Protein AF-A0A964UHE7-F1 (afdb_monomer)

Structure (mmCIF, N/CA/C/O backbone):
data_AF-A0A964UHE7-F1
#
_entry.id   AF-A0A964UHE7-F1
#
loop_
_atom_site.group_PDB
_atom_site.id
_atom_site.type_symbol
_atom_site.label_atom_id
_atom_site.label_alt_id
_atom_site.label_comp_id
_atom_site.label_asym_id
_atom_site.label_entity_id
_atom_site.label_seq_id
_atom_site.pdbx_PDB_ins_code
_atom_site.Cartn_x
_atom_site.Cartn_y
_atom_site.Cartn_z
_atom_site.occupancy
_atom_site.B_iso_or_equiv
_atom_site.auth_seq_id
_atom_site.auth_comp_id
_atom_site.auth_asym_id
_atom_site.auth_atom_id
_atom_site.pdbx_PDB_model_num
ATOM 1 N N . MET A 1 1 ? 78.320 66.418 -47.849 1.00 32.28 1 MET A N 1
ATOM 2 C CA . MET A 1 1 ? 79.769 66.212 -48.012 1.00 32.28 1 MET A CA 1
ATOM 3 C C . MET A 1 1 ? 80.031 64.722 -47.889 1.00 32.28 1 MET A C 1
ATOM 5 O O . MET A 1 1 ? 79.577 64.129 -46.923 1.00 32.28 1 MET A O 1
ATOM 9 N N . GLU A 1 2 ? 80.637 64.181 -48.944 1.00 42.84 2 GLU A N 1
ATOM 10 C CA . GLU A 1 2 ? 81.284 62.868 -49.161 1.00 42.84 2 GLU A CA 1
ATOM 11 C C . GLU A 1 2 ? 82.123 62.309 -47.981 1.00 42.84 2 GLU A C 1
ATOM 13 O O . GLU A 1 2 ? 82.286 63.045 -47.006 1.00 42.84 2 GLU A O 1
ATOM 18 N N . PRO A 1 3 ? 82.776 61.113 -48.053 1.00 48.72 3 PRO A N 1
ATOM 19 C CA . PRO A 1 3 ? 82.849 60.071 -49.116 1.00 48.72 3 PRO A CA 1
ATOM 20 C C . PRO A 1 3 ? 82.681 58.617 -48.558 1.00 48.72 3 PRO A C 1
ATOM 22 O O . PRO A 1 3 ? 82.644 58.404 -47.352 1.00 48.72 3 PRO A O 1
ATOM 25 N N . TYR A 1 4 ? 82.360 57.571 -49.335 1.00 43.78 4 TYR A N 1
ATOM 26 C CA . TYR A 1 4 ? 83.213 56.664 -50.147 1.00 43.78 4 TYR A CA 1
ATOM 27 C C . TYR A 1 4 ? 84.606 56.308 -49.591 1.00 43.78 4 TYR A C 1
ATOM 29 O O . TYR A 1 4 ? 85.446 57.186 -49.478 1.00 43.78 4 TYR A O 1
ATOM 37 N N . GLN A 1 5 ? 84.869 55.018 -49.345 1.00 50.38 5 GLN A N 1
ATOM 38 C CA . GLN A 1 5 ? 86.170 54.303 -49.341 1.00 50.38 5 GLN A CA 1
ATOM 39 C C . GLN A 1 5 ? 85.919 52.967 -48.593 1.00 50.38 5 GLN A C 1
ATOM 41 O O . GLN A 1 5 ? 85.220 52.961 -47.592 1.00 50.38 5 GLN A O 1
ATOM 46 N N . ASN A 1 6 ? 86.409 51.783 -48.950 1.00 46.81 6 ASN A N 1
ATOM 47 C CA . ASN A 1 6 ? 87.539 51.406 -49.778 1.00 46.81 6 ASN A CA 1
ATOM 48 C C . ASN A 1 6 ? 87.402 49.904 -50.088 1.00 46.81 6 ASN A C 1
ATOM 50 O O . ASN A 1 6 ? 87.189 49.102 -49.178 1.00 46.81 6 ASN A O 1
ATOM 54 N N . ASN A 1 7 ? 87.568 49.525 -51.351 1.00 54.16 7 ASN A N 1
ATOM 55 C CA . ASN A 1 7 ? 87.840 48.145 -51.728 1.00 54.16 7 ASN A CA 1
ATOM 56 C C . ASN A 1 7 ? 89.343 47.898 -51.587 1.00 54.16 7 ASN A C 1
ATOM 58 O O . ASN A 1 7 ? 90.116 48.384 -52.410 1.00 54.16 7 ASN A O 1
ATOM 62 N N . THR A 1 8 ? 89.763 47.067 -50.634 1.00 49.84 8 THR A N 1
ATOM 63 C CA . THR A 1 8 ? 91.134 46.538 -50.623 1.00 49.84 8 THR A CA 1
ATOM 64 C C . THR A 1 8 ? 91.168 45.029 -50.411 1.00 49.84 8 THR A C 1
ATOM 66 O O . THR A 1 8 ? 91.105 44.539 -49.294 1.00 49.84 8 THR A O 1
ATOM 69 N N . LYS A 1 9 ? 91.378 44.350 -51.547 1.00 41.31 9 LYS A N 1
ATOM 70 C CA . LYS A 1 9 ? 92.386 43.300 -51.772 1.00 41.31 9 LYS A CA 1
ATOM 71 C C . LYS A 1 9 ? 92.182 41.933 -51.090 1.00 41.31 9 LYS A C 1
ATOM 73 O O . LYS A 1 9 ? 92.411 41.759 -49.901 1.00 41.31 9 LYS A O 1
ATOM 78 N N . ALA A 1 10 ? 91.875 40.942 -51.931 1.00 51.72 10 ALA A N 1
ATOM 79 C CA . ALA A 1 10 ? 91.981 39.509 -51.650 1.00 51.72 10 ALA A CA 1
ATOM 80 C C . ALA A 1 10 ? 93.433 39.080 -51.351 1.00 51.72 10 ALA A C 1
ATOM 82 O O . ALA A 1 10 ? 94.370 39.608 -51.960 1.00 51.72 10 ALA A O 1
ATOM 83 N N . PRO A 1 11 ? 93.611 38.124 -50.428 1.00 49.44 11 PRO A N 1
ATOM 84 C CA . PRO A 1 11 ? 94.085 36.775 -50.784 1.00 49.44 11 PRO A CA 1
ATOM 85 C C . PRO A 1 11 ? 93.272 35.720 -49.988 1.00 49.44 11 PRO A C 1
ATOM 87 O O . PRO A 1 11 ? 92.594 36.061 -49.032 1.00 49.44 11 PRO A O 1
ATOM 90 N N . GLU A 1 12 ? 93.149 34.438 -50.300 1.00 44.84 12 GLU A N 1
ATOM 91 C CA . GLU A 1 12 ? 94.079 33.434 -50.797 1.00 44.84 12 GLU A CA 1
ATOM 92 C C . GLU A 1 12 ? 93.205 32.235 -51.223 1.00 44.84 12 GLU A C 1
ATOM 94 O O . GLU A 1 12 ? 92.203 31.930 -50.571 1.00 44.84 12 GLU A O 1
ATOM 99 N N . ARG A 1 13 ? 93.514 31.577 -52.347 1.00 50.81 13 ARG A N 1
ATOM 100 C CA . ARG A 1 13 ? 92.733 30.424 -52.826 1.00 50.81 13 ARG A CA 1
ATOM 101 C C . ARG A 1 13 ? 92.935 29.231 -51.891 1.00 50.81 13 ARG A C 1
ATOM 103 O O . ARG A 1 13 ? 93.980 28.591 -51.942 1.00 50.81 13 ARG A O 1
ATOM 110 N N . ALA A 1 14 ? 91.904 28.885 -51.124 1.00 53.34 14 ALA A N 1
ATOM 111 C CA . ALA A 1 14 ? 91.769 27.544 -50.568 1.00 53.34 14 ALA A CA 1
ATOM 112 C C . ALA A 1 14 ? 91.539 26.528 -51.714 1.00 53.34 14 ALA A C 1
ATOM 114 O O . ALA A 1 14 ? 90.877 26.864 -52.704 1.00 53.34 14 ALA A O 1
ATOM 115 N N . PRO A 1 15 ? 92.107 25.313 -51.627 1.00 53.03 15 PRO A N 1
ATOM 116 C CA . PRO A 1 15 ? 92.024 24.314 -52.685 1.00 53.03 15 PRO A CA 1
ATOM 117 C C . PRO A 1 15 ? 90.572 23.897 -52.949 1.00 53.03 15 PRO A C 1
ATOM 119 O O . PRO A 1 15 ? 89.799 23.669 -52.022 1.00 53.03 15 PRO A O 1
ATOM 122 N N . LEU A 1 16 ? 90.234 23.795 -54.238 1.00 53.31 16 LEU A N 1
ATOM 123 C CA . LEU A 1 16 ? 88.978 23.259 -54.764 1.00 53.31 16 LEU A CA 1
ATOM 124 C C . LEU A 1 16 ? 88.779 21.821 -54.271 1.00 53.31 16 LEU A C 1
ATOM 126 O O . LEU A 1 16 ? 89.249 20.872 -54.897 1.00 53.31 16 LEU A O 1
ATOM 130 N N . THR A 1 17 ? 88.070 21.648 -53.161 1.00 53.25 17 THR A N 1
ATOM 131 C CA . THR A 1 17 ? 87.382 20.390 -52.896 1.00 53.25 17 THR A CA 1
ATOM 132 C C . THR A 1 17 ? 86.164 20.334 -53.813 1.00 53.25 17 THR A C 1
ATOM 134 O O . THR A 1 17 ? 85.407 21.297 -53.940 1.00 53.25 17 THR A O 1
ATOM 137 N N . ALA A 1 18 ? 86.067 19.223 -54.541 1.00 54.84 18 ALA A N 1
ATOM 138 C CA . ALA A 1 18 ? 85.022 18.910 -55.506 1.00 54.84 18 ALA A CA 1
ATOM 139 C C . ALA A 1 18 ? 83.615 19.237 -54.965 1.00 54.84 18 ALA A C 1
ATOM 141 O O . ALA A 1 18 ? 83.411 19.166 -53.750 1.00 54.84 18 ALA A O 1
ATOM 142 N N . PRO A 1 19 ? 82.637 19.574 -55.831 1.00 48.59 19 PRO A N 1
ATOM 143 C CA . PRO A 1 19 ? 81.267 19.743 -55.378 1.00 48.59 19 PRO A CA 1
ATOM 144 C C . PRO A 1 19 ? 80.822 18.429 -54.739 1.00 48.59 19 PRO A C 1
ATOM 146 O O . PRO A 1 19 ? 80.687 17.413 -55.419 1.00 48.59 19 PRO A O 1
ATOM 149 N N . GLU A 1 20 ? 80.625 18.438 -53.422 1.00 47.00 20 GLU A N 1
ATOM 150 C CA . GLU A 1 20 ? 79.870 17.384 -52.774 1.00 47.00 20 GLU A CA 1
ATOM 151 C C . GLU A 1 20 ? 78.455 17.522 -53.320 1.00 47.00 20 GLU A C 1
ATOM 153 O O . GLU A 1 20 ? 77.698 18.421 -52.936 1.00 47.00 20 GLU A O 1
ATOM 158 N N . GLU A 1 21 ? 78.141 16.678 -54.304 1.00 50.53 21 GLU A N 1
ATOM 159 C CA . GLU A 1 21 ? 76.780 16.392 -54.702 1.00 50.53 21 GLU A CA 1
ATOM 160 C C . GLU A 1 21 ? 76.064 15.899 -53.449 1.00 50.53 21 GLU A C 1
ATOM 162 O O . GLU A 1 21 ? 75.970 14.705 -53.165 1.00 50.53 21 GLU A O 1
ATOM 167 N N . ARG A 1 22 ? 75.524 16.843 -52.675 1.00 50.50 22 ARG A N 1
ATOM 168 C CA . ARG A 1 22 ? 74.328 16.586 -51.899 1.00 50.50 22 ARG A CA 1
ATOM 169 C C . ARG A 1 22 ? 73.306 16.194 -52.941 1.00 50.50 22 ARG A C 1
ATOM 171 O O . ARG A 1 22 ? 72.644 17.051 -53.523 1.00 50.50 22 ARG A O 1
ATOM 178 N N . GLY A 1 23 ? 73.249 14.890 -53.201 1.00 54.19 23 GLY A N 1
ATOM 179 C CA . GLY A 1 23 ? 72.156 14.231 -53.868 1.00 54.19 23 GLY A CA 1
ATOM 180 C C . GLY A 1 23 ? 70.915 14.639 -53.105 1.00 54.19 23 GLY A C 1
ATOM 181 O O . GLY A 1 23 ? 70.551 14.028 -52.101 1.00 54.19 23 GLY A O 1
ATOM 182 N N . ALA A 1 24 ? 70.310 15.738 -53.546 1.00 53.75 24 ALA A N 1
ATOM 183 C CA . ALA A 1 24 ? 68.957 16.088 -53.218 1.00 53.75 24 ALA A CA 1
ATOM 184 C C . ALA A 1 24 ? 68.162 14.918 -53.767 1.00 53.75 24 ALA A C 1
ATOM 186 O O . ALA A 1 24 ? 67.891 14.834 -54.966 1.00 53.75 24 ALA A O 1
ATOM 187 N N . LYS A 1 25 ? 67.913 13.945 -52.889 1.00 51.62 25 LYS A N 1
ATOM 188 C CA . LYS A 1 25 ? 67.022 12.836 -53.148 1.00 51.62 25 LYS A CA 1
ATOM 189 C C . LYS A 1 25 ? 65.744 13.495 -53.634 1.00 51.62 25 LYS A C 1
ATOM 191 O O . LYS A 1 25 ? 65.085 14.182 -52.853 1.00 51.62 25 LYS A O 1
ATOM 196 N N . ARG A 1 26 ? 65.471 13.399 -54.943 1.00 57.00 26 ARG A N 1
ATOM 197 C CA . ARG A 1 26 ? 64.192 13.844 -55.491 1.00 57.00 26 ARG A CA 1
ATOM 198 C C . ARG A 1 26 ? 63.147 13.188 -54.596 1.00 57.00 26 ARG A C 1
ATOM 200 O O . ARG A 1 26 ? 63.237 11.971 -54.421 1.00 57.00 26 ARG A O 1
ATOM 207 N N . PRO A 1 27 ? 62.237 13.947 -53.972 1.00 62.22 27 PRO A N 1
ATOM 208 C CA . PRO A 1 27 ? 61.112 13.318 -53.314 1.00 62.22 27 PRO A CA 1
ATOM 209 C C . PRO A 1 27 ? 60.429 12.464 -54.380 1.00 62.22 27 PRO A C 1
ATOM 211 O O . PRO A 1 27 ? 60.060 12.977 -55.441 1.00 62.22 27 PRO A O 1
ATOM 214 N N . ASP A 1 28 ? 60.385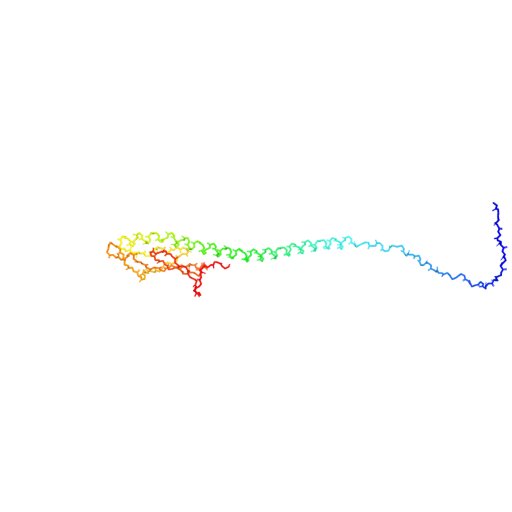 11.153 -54.136 1.00 63.75 28 ASP A N 1
ATOM 215 C CA . ASP A 1 28 ? 59.687 10.217 -55.004 1.00 63.75 28 ASP A CA 1
ATOM 216 C C . ASP A 1 28 ? 58.274 10.762 -55.241 1.00 63.75 28 ASP A C 1
ATOM 218 O O . ASP A 1 28 ? 57.626 11.226 -54.292 1.00 63.75 28 ASP A O 1
ATOM 222 N N . PRO A 1 29 ? 57.791 10.776 -56.493 1.00 58.97 29 PRO A N 1
ATOM 223 C CA . PRO A 1 29 ? 56.452 11.243 -56.775 1.00 58.97 29 PRO A CA 1
ATOM 224 C C . PRO A 1 29 ? 55.464 10.298 -56.094 1.00 58.97 29 PRO A C 1
ATOM 226 O O . PRO A 1 29 ? 55.241 9.182 -56.547 1.00 58.97 29 PRO A O 1
ATOM 229 N N . ALA A 1 30 ? 54.875 10.791 -55.007 1.00 57.31 30 ALA A N 1
ATOM 230 C CA . ALA A 1 30 ? 53.543 10.435 -54.556 1.00 57.31 30 ALA A CA 1
ATOM 231 C C . ALA A 1 30 ? 53.255 8.924 -54.464 1.00 57.31 30 ALA A C 1
ATOM 233 O O . ALA A 1 30 ? 52.590 8.361 -55.333 1.00 57.31 30 ALA A O 1
ATOM 234 N N . ASP A 1 31 ? 53.533 8.309 -53.308 1.00 55.41 31 ASP A N 1
ATOM 235 C CA . ASP A 1 31 ? 52.545 7.352 -52.789 1.00 55.41 31 ASP A CA 1
ATOM 236 C C . ASP A 1 31 ? 51.402 8.148 -52.140 1.00 55.41 31 ASP A C 1
ATOM 238 O O . ASP A 1 31 ? 51.218 8.189 -50.927 1.00 55.41 31 ASP A O 1
ATOM 242 N N . SER A 1 32 ? 50.649 8.860 -52.982 1.00 58.44 32 SER A N 1
ATOM 243 C CA . SER A 1 32 ? 49.367 9.476 -52.637 1.00 58.44 32 SER A CA 1
ATOM 244 C C . SER A 1 32 ? 48.244 8.447 -52.759 1.00 58.44 32 SER A C 1
ATOM 246 O O . SER A 1 32 ? 47.167 8.755 -53.269 1.00 58.44 32 SER A O 1
ATOM 248 N N . ARG A 1 33 ? 48.453 7.205 -52.300 1.00 59.31 33 ARG A N 1
ATOM 249 C CA . ARG A 1 33 ? 47.320 6.323 -52.013 1.00 59.31 33 ARG A CA 1
ATOM 250 C C . ARG A 1 33 ? 46.680 6.806 -50.720 1.00 59.31 33 ARG A C 1
ATOM 252 O O . ARG A 1 33 ? 46.947 6.288 -49.637 1.00 59.31 33 ARG A O 1
ATOM 259 N N . GLY A 1 34 ? 45.812 7.811 -50.854 1.00 63.94 34 GLY A N 1
ATOM 260 C CA . GLY A 1 34 ? 44.800 8.100 -49.843 1.00 63.94 34 GLY A CA 1
ATOM 261 C C . GLY A 1 34 ? 44.105 6.796 -49.431 1.00 63.94 34 GLY A C 1
ATOM 262 O O . GLY A 1 34 ? 44.053 5.856 -50.237 1.00 63.94 34 GLY A O 1
ATOM 263 N N . PRO A 1 35 ? 43.633 6.685 -48.177 1.00 59.38 35 PRO A N 1
ATOM 264 C CA . PRO A 1 35 ? 43.092 5.436 -47.657 1.00 59.38 35 PRO A CA 1
ATOM 265 C C . PRO A 1 35 ? 42.074 4.878 -48.652 1.00 59.38 35 PRO A C 1
ATOM 267 O O . PRO A 1 35 ? 41.109 5.557 -48.993 1.00 59.38 35 PRO A O 1
ATOM 270 N N . SER A 1 36 ? 42.353 3.674 -49.173 1.00 64.38 36 SER A N 1
ATOM 271 C CA . SER A 1 36 ? 41.521 2.979 -50.162 1.00 64.38 36 SER A CA 1
ATOM 272 C C . SER A 1 36 ? 40.045 3.183 -49.821 1.00 64.38 36 SER A C 1
ATOM 274 O O . SER A 1 36 ? 39.637 2.880 -48.701 1.00 64.38 36 SER A O 1
ATOM 276 N N . SER A 1 37 ? 39.264 3.723 -50.763 1.00 66.81 37 SER A N 1
ATOM 277 C CA . SER A 1 37 ? 37.850 4.090 -50.571 1.00 66.81 37 SER A CA 1
ATOM 278 C C . SER A 1 37 ? 37.031 2.962 -49.916 1.00 66.81 37 SER A C 1
ATOM 280 O O . SER A 1 37 ? 36.184 3.217 -49.065 1.00 66.81 37 SER A O 1
ATOM 282 N N . SER A 1 38 ? 37.383 1.703 -50.199 1.00 69.50 38 SER A N 1
ATOM 283 C CA . SER A 1 38 ? 36.812 0.511 -49.561 1.00 69.50 38 SER A CA 1
ATOM 284 C C . SER A 1 38 ? 37.079 0.431 -48.049 1.00 69.50 38 SER A C 1
ATOM 286 O O . SER A 1 38 ? 36.172 0.119 -47.281 1.00 69.50 38 SER A O 1
ATOM 288 N N . LYS A 1 39 ? 38.289 0.776 -47.591 1.00 76.56 39 LYS A N 1
ATOM 289 C CA . LYS A 1 39 ? 38.627 0.837 -46.160 1.00 76.56 39 LYS A CA 1
ATOM 290 C C . LYS A 1 39 ? 37.866 1.960 -45.459 1.00 76.56 39 LYS A C 1
ATOM 292 O O . LYS A 1 39 ? 37.399 1.761 -44.347 1.00 76.56 39 LYS A O 1
ATOM 297 N N . PHE A 1 40 ? 37.708 3.113 -46.108 1.00 79.19 40 PHE A N 1
ATOM 298 C CA . PHE A 1 40 ? 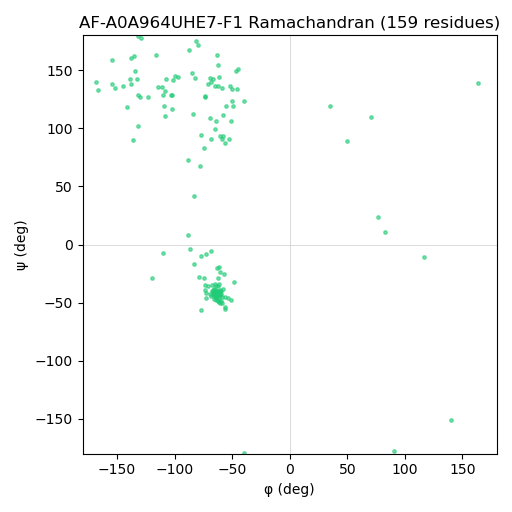36.976 4.245 -45.533 1.00 79.19 40 PHE A CA 1
ATOM 299 C C . PHE A 1 40 ? 35.481 3.933 -45.346 1.00 79.19 40 PHE A C 1
ATOM 301 O O . PHE A 1 40 ? 34.927 4.193 -44.281 1.00 79.19 40 PHE A O 1
ATOM 308 N N . ILE A 1 41 ? 34.850 3.287 -46.333 1.00 83.69 41 ILE A N 1
ATOM 309 C CA . ILE A 1 41 ? 33.450 2.837 -46.239 1.00 83.69 41 ILE A CA 1
ATOM 310 C C . ILE A 1 41 ? 33.280 1.796 -45.123 1.00 83.69 41 ILE A C 1
ATOM 312 O O . ILE A 1 41 ? 32.345 1.899 -44.333 1.00 83.69 41 ILE A O 1
ATOM 316 N N . LEU A 1 42 ? 34.200 0.831 -45.006 1.00 83.12 42 LEU A N 1
ATOM 317 C CA . LEU A 1 42 ? 34.160 -0.171 -43.933 1.00 83.12 42 LEU A CA 1
ATOM 318 C C . LEU A 1 42 ? 34.254 0.459 -42.538 1.00 83.12 42 LEU A C 1
ATOM 320 O O . LEU A 1 42 ? 33.512 0.061 -41.645 1.00 83.12 42 LEU A O 1
ATOM 324 N N . TRP A 1 43 ? 35.112 1.464 -42.357 1.00 86.50 43 TRP A N 1
ATOM 325 C CA . TRP A 1 43 ? 35.214 2.203 -41.096 1.00 86.50 43 TRP A CA 1
ATOM 326 C C . TRP A 1 43 ? 33.915 2.931 -40.734 1.00 86.50 43 TRP A C 1
ATOM 328 O O . TRP A 1 43 ? 33.496 2.874 -39.581 1.00 86.50 43 TRP A O 1
ATOM 338 N N . ILE A 1 44 ? 33.251 3.566 -41.706 1.00 86.56 44 ILE A N 1
ATOM 339 C CA . ILE A 1 44 ? 31.967 4.246 -41.476 1.00 86.56 44 ILE A CA 1
ATOM 340 C C . ILE A 1 44 ? 30.889 3.243 -41.070 1.00 86.56 44 ILE A C 1
ATOM 342 O O . ILE A 1 44 ? 30.192 3.463 -40.083 1.00 86.56 44 ILE A O 1
ATOM 346 N N . VAL A 1 45 ? 30.761 2.131 -41.798 1.00 86.62 45 VAL A N 1
ATOM 347 C CA . VAL A 1 45 ? 29.758 1.102 -41.488 1.00 86.62 45 VAL A CA 1
ATOM 348 C C . VAL A 1 45 ? 29.994 0.528 -40.092 1.00 86.62 45 VAL A C 1
ATOM 350 O O . VAL A 1 45 ? 29.051 0.404 -39.317 1.00 86.62 45 VAL A O 1
ATOM 353 N N . LEU A 1 46 ? 31.247 0.244 -39.734 1.00 87.81 46 LEU A N 1
ATOM 354 C CA . LEU A 1 46 ? 31.594 -0.287 -38.418 1.00 87.81 46 LEU A CA 1
ATOM 355 C C . LEU A 1 46 ? 31.318 0.734 -37.303 1.00 87.81 46 LEU A C 1
ATOM 357 O O . LEU A 1 46 ? 30.793 0.359 -36.258 1.00 87.81 46 LEU A O 1
ATOM 361 N N . ALA A 1 47 ? 31.580 2.021 -37.543 1.00 87.31 47 ALA A N 1
ATOM 362 C CA . ALA A 1 47 ? 31.249 3.087 -36.601 1.00 87.31 47 ALA A CA 1
ATOM 363 C C . ALA A 1 47 ? 29.732 3.228 -36.391 1.00 87.31 47 ALA A C 1
ATOM 365 O O . ALA A 1 47 ? 29.288 3.311 -35.251 1.00 87.31 47 ALA A O 1
ATOM 366 N N . VAL A 1 48 ? 28.931 3.204 -37.462 1.00 87.69 48 VAL A N 1
ATOM 367 C CA . VAL A 1 48 ? 27.462 3.320 -37.380 1.00 87.69 48 VAL A CA 1
ATOM 368 C C . VAL A 1 48 ? 26.837 2.092 -36.717 1.00 87.69 48 VAL A C 1
ATOM 370 O O . VAL A 1 48 ? 25.977 2.222 -35.851 1.00 87.69 48 VAL A O 1
ATOM 373 N N . VAL A 1 49 ? 27.271 0.885 -37.084 1.00 87.56 49 VAL A N 1
ATOM 374 C CA . VAL A 1 49 ? 26.778 -0.344 -36.444 1.00 87.56 49 VAL A CA 1
ATOM 375 C C . VAL A 1 49 ? 27.194 -0.377 -34.974 1.00 87.56 49 VAL A C 1
ATOM 377 O O . VAL A 1 49 ? 26.375 -0.688 -34.113 1.00 87.56 49 VAL A O 1
ATOM 380 N N . GLY A 1 50 ? 28.437 0.006 -34.670 1.00 89.62 50 GLY A N 1
ATOM 381 C CA . GLY A 1 50 ? 28.942 0.083 -33.304 1.00 89.62 50 GLY A CA 1
ATOM 382 C C . GLY A 1 50 ? 28.130 1.038 -32.428 1.00 89.62 50 GLY A C 1
ATOM 383 O O . GLY A 1 50 ? 27.752 0.666 -31.319 1.00 89.62 50 GLY A O 1
ATOM 384 N N . THR A 1 51 ? 27.798 2.235 -32.923 1.00 88.31 51 THR A N 1
ATOM 385 C CA . THR A 1 51 ? 26.985 3.194 -32.159 1.00 88.31 51 THR A CA 1
ATOM 386 C C . THR A 1 51 ? 25.555 2.713 -31.956 1.00 88.31 51 THR A C 1
ATOM 388 O O . THR A 1 51 ? 25.038 2.863 -30.853 1.00 88.31 51 THR A O 1
ATOM 391 N N . LEU A 1 52 ? 24.922 2.096 -32.959 1.00 88.88 52 LEU A N 1
ATOM 392 C CA . LEU A 1 52 ? 23.565 1.554 -32.822 1.00 88.88 52 LEU A CA 1
ATOM 393 C C . LEU A 1 52 ? 23.496 0.416 -31.798 1.00 88.88 52 LEU A C 1
ATOM 395 O O . LEU A 1 52 ? 22.573 0.378 -30.987 1.00 88.88 52 LEU A O 1
ATOM 399 N N . VAL A 1 53 ? 24.485 -0.480 -31.794 1.00 91.81 53 VAL A N 1
ATOM 400 C CA . VAL A 1 53 ? 24.571 -1.562 -30.802 1.00 91.81 53 VAL A CA 1
ATOM 401 C C . VAL A 1 53 ? 24.778 -0.993 -29.400 1.00 91.81 53 VAL A C 1
ATOM 403 O O . VAL A 1 53 ? 24.088 -1.392 -28.464 1.00 91.81 53 VAL A O 1
ATOM 406 N N . LEU A 1 54 ? 25.684 -0.026 -29.248 1.00 89.94 54 LEU A N 1
ATOM 407 C CA . LEU A 1 54 ? 25.981 0.575 -27.950 1.00 89.94 54 LEU A CA 1
ATOM 408 C C . LEU A 1 54 ? 24.789 1.382 -27.409 1.00 89.94 54 LEU A C 1
ATOM 410 O O . LEU A 1 54 ? 24.445 1.259 -26.236 1.00 89.94 54 LEU A O 1
ATOM 414 N N . ALA A 1 55 ? 24.107 2.137 -28.273 1.00 87.69 55 ALA A N 1
ATOM 415 C CA . ALA A 1 55 ? 22.874 2.840 -27.935 1.00 87.69 55 ALA A CA 1
ATOM 416 C C . ALA A 1 55 ? 21.750 1.869 -27.546 1.00 87.69 55 ALA A C 1
ATOM 418 O O . ALA A 1 55 ? 21.034 2.129 -26.584 1.00 87.69 55 ALA A O 1
ATOM 419 N N . GLY A 1 56 ? 21.621 0.734 -28.242 1.00 87.62 56 GLY A N 1
ATOM 420 C CA . GLY A 1 56 ? 20.645 -0.304 -27.910 1.00 87.62 56 GLY A CA 1
ATOM 421 C C . GLY A 1 56 ? 20.871 -0.908 -26.523 1.00 87.62 56 GLY A C 1
ATOM 422 O O . GLY A 1 56 ? 19.928 -1.014 -25.743 1.00 87.62 56 GLY A O 1
ATOM 423 N N . ILE A 1 57 ? 22.117 -1.244 -26.177 1.00 86.69 57 ILE A N 1
ATOM 424 C CA . ILE A 1 57 ? 22.459 -1.784 -24.849 1.00 86.69 57 ILE A CA 1
ATOM 425 C C . ILE A 1 57 ? 22.194 -0.742 -23.754 1.00 86.69 57 ILE A C 1
ATOM 427 O O . ILE A 1 57 ? 21.583 -1.070 -22.738 1.00 86.69 57 ILE A O 1
ATOM 431 N N . LEU A 1 58 ? 22.604 0.514 -23.972 1.00 83.62 58 LEU A N 1
ATOM 432 C CA . LEU A 1 58 ? 22.351 1.610 -23.030 1.00 83.62 58 LEU A CA 1
ATOM 433 C C . LEU A 1 58 ? 20.851 1.851 -22.825 1.00 83.62 58 LEU A C 1
ATOM 435 O O . LEU A 1 58 ? 20.411 2.014 -21.690 1.00 83.62 58 LEU A O 1
ATOM 439 N N . TYR A 1 59 ? 20.069 1.841 -23.906 1.00 85.56 59 TYR A N 1
ATOM 440 C CA . TYR A 1 59 ? 18.619 1.999 -23.847 1.00 85.56 59 TYR A CA 1
ATOM 441 C C . TYR A 1 59 ? 17.970 0.886 -23.026 1.00 85.56 59 TYR A C 1
ATOM 443 O O . TYR A 1 59 ? 17.210 1.178 -22.109 1.00 85.56 59 TYR A O 1
ATOM 451 N N . VAL A 1 60 ? 18.297 -0.379 -23.313 1.00 81.56 60 VAL A N 1
ATOM 452 C CA . VAL A 1 60 ? 17.738 -1.517 -22.571 1.00 81.56 60 VAL A CA 1
ATOM 453 C C . VAL A 1 60 ? 18.089 -1.408 -21.093 1.00 81.56 60 VAL A C 1
ATOM 455 O O . VAL A 1 60 ? 17.190 -1.490 -20.267 1.00 81.56 60 VAL A O 1
ATOM 458 N N . PHE A 1 61 ? 19.354 -1.150 -20.754 1.00 80.94 61 PHE A N 1
ATOM 459 C CA . PHE A 1 61 ? 19.786 -1.034 -19.362 1.00 80.94 61 PHE A CA 1
ATOM 460 C C . PHE A 1 61 ? 18.989 0.035 -18.602 1.00 80.94 61 PHE A C 1
ATOM 462 O O . PHE A 1 61 ? 18.328 -0.283 -17.617 1.00 80.94 61 PHE A O 1
ATOM 469 N N . VAL A 1 62 ? 18.966 1.269 -19.113 1.00 76.00 62 VAL A N 1
ATOM 470 C CA . VAL A 1 62 ? 18.288 2.404 -18.465 1.00 76.00 62 VAL A CA 1
ATOM 471 C C . VAL A 1 62 ? 16.776 2.192 -18.376 1.00 76.00 62 VAL A C 1
ATOM 473 O O . VAL A 1 62 ? 16.172 2.503 -17.355 1.00 76.00 62 VAL A O 1
ATOM 476 N N . VAL A 1 63 ? 16.147 1.653 -19.423 1.00 73.19 63 VAL A N 1
ATOM 477 C CA . VAL A 1 63 ? 14.700 1.399 -19.415 1.00 73.19 63 VAL A CA 1
ATOM 478 C C . VAL A 1 63 ? 14.351 0.281 -18.441 1.00 73.19 63 VAL A C 1
ATOM 480 O O . VAL A 1 63 ? 13.375 0.404 -17.714 1.00 73.19 63 VAL A O 1
ATOM 483 N N . THR A 1 64 ? 15.127 -0.800 -18.396 1.00 69.81 64 THR A N 1
ATOM 484 C CA . THR A 1 64 ? 14.809 -1.933 -17.515 1.00 69.81 64 THR A CA 1
ATOM 485 C C . THR A 1 64 ? 14.948 -1.603 -16.035 1.00 69.81 64 THR A C 1
ATOM 487 O O . THR A 1 64 ? 14.144 -2.096 -15.253 1.00 69.81 64 THR A O 1
ATOM 490 N N . THR A 1 65 ? 15.909 -0.763 -15.643 1.00 73.56 65 THR A N 1
ATOM 491 C CA . THR A 1 65 ? 16.052 -0.360 -14.238 1.00 73.56 65 THR A CA 1
ATOM 492 C C . THR A 1 65 ? 14.999 0.682 -13.864 1.00 73.56 65 THR A C 1
ATOM 494 O O . THR A 1 65 ? 14.158 0.418 -13.015 1.00 73.56 65 THR A O 1
ATOM 497 N N . LEU A 1 66 ? 14.938 1.808 -14.586 1.00 70.38 66 LEU A N 1
ATOM 498 C CA . LEU A 1 66 ? 14.050 2.923 -14.227 1.00 70.38 66 LEU A CA 1
ATOM 499 C C . LEU A 1 66 ? 12.561 2.573 -14.310 1.00 70.38 66 LEU A C 1
ATOM 501 O O . LEU A 1 66 ? 11.753 3.115 -13.560 1.00 70.38 66 LEU A O 1
ATOM 505 N N . LEU A 1 67 ? 12.170 1.713 -15.254 1.00 72.44 67 LEU A N 1
ATOM 506 C CA . LEU A 1 67 ? 10.761 1.379 -15.442 1.00 72.44 67 LEU A CA 1
ATOM 507 C C . LEU A 1 67 ? 10.265 0.373 -14.400 1.00 72.44 67 LEU A C 1
ATOM 509 O O . LEU A 1 67 ? 9.074 0.376 -14.105 1.00 72.44 67 LEU A O 1
ATOM 513 N N . ASN A 1 68 ? 11.143 -0.482 -13.869 1.00 77.44 68 ASN A N 1
ATOM 514 C CA . ASN A 1 68 ? 10.775 -1.416 -12.809 1.00 77.44 68 ASN A CA 1
ATOM 515 C C . ASN A 1 68 ? 10.579 -0.675 -11.485 1.00 77.44 68 ASN A C 1
ATOM 517 O O . ASN A 1 68 ? 9.535 -0.850 -10.862 1.00 77.44 68 ASN A O 1
ATOM 521 N N . ASP A 1 69 ? 11.501 0.222 -11.133 1.00 79.25 69 ASP A N 1
ATOM 522 C CA . ASP A 1 69 ? 11.413 1.023 -9.905 1.00 79.25 69 ASP A CA 1
ATOM 523 C C . ASP A 1 69 ? 10.155 1.913 -9.933 1.00 79.25 69 ASP A C 1
ATOM 525 O O . ASP A 1 69 ? 9.284 1.809 -9.073 1.00 79.25 69 ASP A O 1
ATOM 529 N N . ALA A 1 70 ? 9.931 2.647 -11.031 1.00 82.31 70 ALA A N 1
ATOM 530 C CA . ALA A 1 70 ? 8.741 3.493 -11.183 1.00 82.31 70 ALA A CA 1
ATOM 531 C C . ALA A 1 70 ? 7.408 2.715 -11.162 1.00 82.31 70 ALA A C 1
ATOM 533 O O . ALA A 1 70 ? 6.365 3.261 -10.789 1.00 82.31 70 ALA A O 1
ATOM 534 N N . ARG A 1 71 ? 7.402 1.449 -11.600 1.00 84.75 71 ARG A N 1
ATOM 535 C CA . ARG A 1 71 ? 6.212 0.587 -11.520 1.00 84.75 71 ARG A CA 1
ATOM 536 C C . ARG A 1 71 ? 5.943 0.148 -10.091 1.00 84.75 71 ARG A C 1
ATOM 538 O O . ARG A 1 71 ? 4.782 0.166 -9.687 1.00 84.75 71 ARG A O 1
ATOM 545 N N . ASN A 1 72 ? 6.989 -0.214 -9.357 1.00 85.25 72 ASN A N 1
ATOM 546 C CA . ASN A 1 72 ? 6.872 -0.585 -7.955 1.00 85.25 72 ASN A CA 1
ATOM 547 C C . ASN A 1 72 ? 6.345 0.610 -7.151 1.00 85.25 72 ASN A C 1
ATOM 549 O O . ASN A 1 72 ? 5.328 0.473 -6.474 1.00 85.25 72 ASN A O 1
ATOM 553 N N . ASP A 1 73 ? 6.912 1.805 -7.334 1.00 86.69 73 ASP A N 1
ATOM 554 C CA . ASP A 1 73 ? 6.443 3.050 -6.704 1.00 86.69 73 ASP A CA 1
ATOM 555 C C . ASP A 1 73 ? 4.958 3.315 -6.958 1.00 86.69 73 ASP A C 1
ATOM 557 O O . ASP A 1 73 ? 4.189 3.626 -6.042 1.00 86.69 73 ASP A O 1
ATOM 561 N N . ALA A 1 74 ? 4.530 3.161 -8.214 1.00 88.50 74 ALA A N 1
ATOM 562 C CA . ALA A 1 74 ? 3.135 3.340 -8.590 1.00 88.50 74 ALA A CA 1
ATOM 563 C C . ALA A 1 74 ? 2.218 2.326 -7.887 1.00 88.50 74 ALA A C 1
ATOM 565 O O . ALA A 1 74 ? 1.097 2.674 -7.511 1.00 88.50 74 ALA A O 1
ATOM 566 N N . GLN A 1 75 ? 2.681 1.093 -7.676 1.00 90.81 75 GLN A N 1
ATOM 567 C CA . GLN A 1 75 ? 1.924 0.072 -6.958 1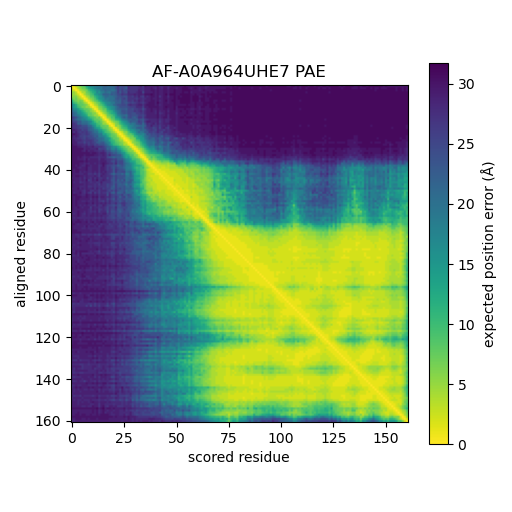.00 90.81 75 GLN A CA 1
ATOM 568 C C . GLN A 1 75 ? 1.877 0.328 -5.447 1.00 90.81 75 GLN A C 1
ATOM 570 O O . GLN A 1 75 ? 0.796 0.206 -4.871 1.00 90.81 75 GLN A O 1
ATOM 575 N N . TYR A 1 76 ? 2.965 0.789 -4.816 1.00 90.88 76 TYR A N 1
ATOM 576 C CA . TYR A 1 76 ? 2.940 1.242 -3.415 1.00 90.88 76 TYR A CA 1
ATOM 577 C C . TYR A 1 76 ? 1.960 2.407 -3.215 1.00 90.88 76 TYR A C 1
ATOM 579 O O . TYR A 1 76 ? 1.183 2.423 -2.256 1.00 90.88 76 TYR A O 1
ATOM 587 N N . ALA A 1 77 ? 1.944 3.372 -4.139 1.00 91.38 77 ALA A N 1
ATOM 588 C CA . ALA A 1 77 ? 1.004 4.489 -4.100 1.00 91.38 77 ALA A CA 1
ATOM 589 C C . ALA A 1 77 ? -0.451 4.030 -4.296 1.00 91.38 77 ALA A C 1
ATOM 591 O O . ALA A 1 77 ? -1.348 4.490 -3.584 1.00 91.38 77 ALA A O 1
ATOM 592 N N . ALA A 1 78 ? -0.691 3.099 -5.223 1.00 92.62 78 ALA A N 1
ATOM 593 C CA . ALA A 1 78 ? -2.015 2.532 -5.460 1.00 92.62 78 ALA A CA 1
ATOM 594 C C . ALA A 1 78 ? -2.525 1.739 -4.246 1.00 92.62 78 ALA A C 1
ATOM 596 O O . ALA A 1 78 ? -3.673 1.923 -3.842 1.00 92.62 78 ALA A O 1
ATOM 597 N N . PHE A 1 79 ? -1.666 0.929 -3.619 1.00 94.31 79 PHE A N 1
ATOM 598 C CA . PHE A 1 79 ? -1.957 0.233 -2.364 1.00 94.31 79 PHE A CA 1
ATOM 599 C C . PHE A 1 79 ? -2.374 1.219 -1.266 1.00 94.31 79 PHE A C 1
ATOM 601 O O . PHE A 1 79 ? -3.473 1.112 -0.719 1.00 94.31 79 PHE A O 1
ATOM 608 N N . ARG A 1 80 ? -1.552 2.246 -1.011 1.00 93.19 80 ARG A N 1
ATOM 609 C CA . ARG A 1 80 ? -1.848 3.296 -0.023 1.00 93.19 80 ARG A CA 1
ATOM 610 C C . ARG A 1 80 ? -3.175 3.992 -0.295 1.00 93.19 80 ARG A C 1
ATOM 612 O O . ARG A 1 80 ? -3.965 4.181 0.625 1.00 93.19 80 ARG A O 1
ATOM 619 N N . SER A 1 81 ? -3.438 4.343 -1.553 1.00 93.38 81 SER A N 1
ATOM 620 C CA . SER A 1 81 ? -4.696 4.978 -1.949 1.00 93.38 81 SER A CA 1
ATOM 621 C C . SER A 1 81 ? -5.902 4.058 -1.748 1.00 93.38 81 SER A C 1
ATOM 623 O O . SER A 1 81 ? -6.961 4.536 -1.346 1.00 93.38 81 SER A O 1
ATOM 625 N N . SER A 1 82 ? -5.761 2.762 -2.033 1.00 93.81 82 SER A N 1
ATOM 626 C CA . SER A 1 82 ? -6.828 1.776 -1.847 1.00 93.81 82 SER A CA 1
ATOM 627 C C . SER A 1 82 ? -7.172 1.613 -0.367 1.00 93.81 82 SER A C 1
ATOM 629 O O . SER A 1 82 ? -8.342 1.683 0.005 1.00 93.81 82 SER A O 1
ATOM 631 N N . VAL A 1 83 ? -6.153 1.469 0.487 1.00 95.06 83 VAL A N 1
ATOM 632 C CA . VAL A 1 83 ? -6.335 1.386 1.942 1.00 95.06 83 VAL A CA 1
ATOM 633 C C . VAL A 1 83 ? -6.952 2.678 2.480 1.00 95.06 83 VAL A C 1
ATOM 635 O O . VAL A 1 83 ? -7.960 2.619 3.177 1.00 95.06 83 VAL A O 1
ATOM 638 N N . ALA A 1 84 ? -6.423 3.847 2.098 1.00 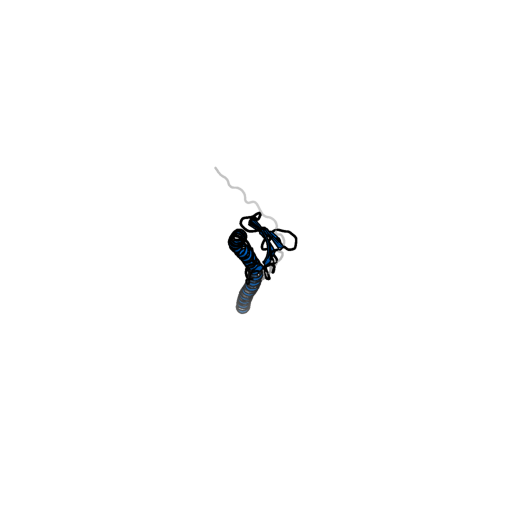93.00 84 ALA A N 1
ATOM 639 C CA . ALA A 1 84 ? -6.943 5.148 2.526 1.00 93.00 84 ALA A CA 1
ATOM 640 C C . ALA A 1 84 ? -8.421 5.354 2.145 1.00 93.00 84 ALA A C 1
ATOM 642 O O . ALA A 1 84 ? -9.196 5.894 2.934 1.00 93.00 84 ALA A O 1
ATOM 643 N N . GLY A 1 85 ? -8.830 4.890 0.960 1.00 92.56 85 GLY A N 1
ATOM 644 C CA . GLY A 1 85 ? -10.228 4.928 0.531 1.00 92.56 85 GLY A CA 1
ATOM 645 C C . GLY A 1 85 ? -11.150 4.073 1.407 1.00 92.56 85 GLY A C 1
ATOM 646 O O . GLY A 1 85 ? -12.280 4.478 1.687 1.00 92.56 85 GLY A O 1
ATOM 647 N N . ALA A 1 86 ? -10.661 2.927 1.885 1.00 9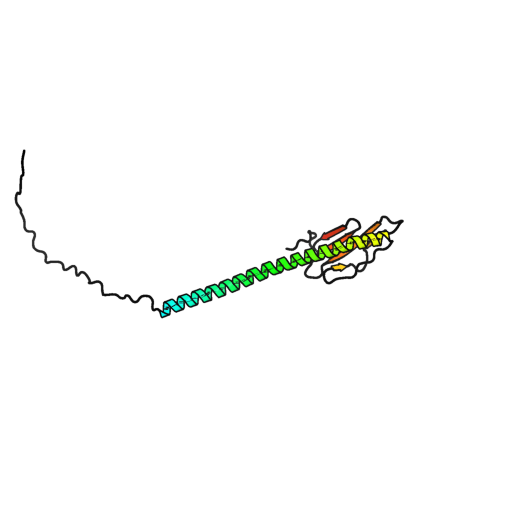4.19 86 ALA A N 1
ATOM 648 C CA . ALA A 1 86 ? -11.422 2.014 2.735 1.00 94.19 86 ALA A CA 1
ATOM 649 C C . ALA A 1 86 ? -11.590 2.518 4.181 1.00 94.19 86 ALA A C 1
ATOM 651 O O . ALA A 1 86 ? -12.615 2.223 4.792 1.00 94.19 86 ALA A O 1
ATOM 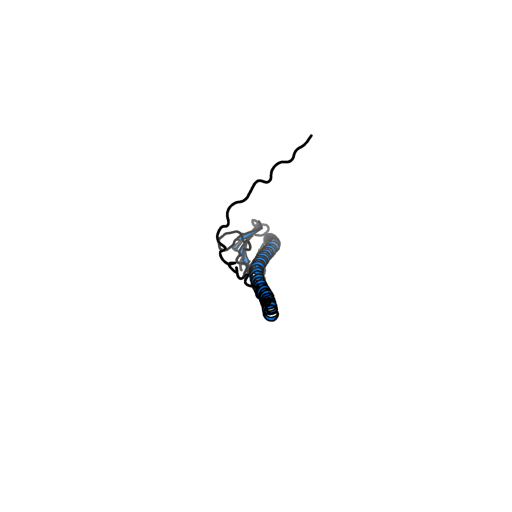652 N N . VAL A 1 87 ? -10.652 3.320 4.709 1.00 94.81 87 VAL A N 1
ATOM 653 C CA . VAL A 1 87 ? -10.689 3.832 6.100 1.00 94.81 87 VAL A CA 1
ATOM 654 C C . VAL A 1 87 ? -12.031 4.480 6.434 1.00 94.81 87 VAL A C 1
ATOM 656 O O . VAL A 1 87 ? -12.643 4.159 7.446 1.00 94.81 87 VAL A O 1
ATOM 659 N N . SER A 1 88 ? -12.530 5.355 5.558 1.00 93.56 88 SER A N 1
ATOM 660 C CA . SER A 1 88 ? -13.798 6.058 5.793 1.00 93.56 88 SER A CA 1
ATOM 661 C C . SER A 1 88 ? -14.992 5.110 5.951 1.00 93.56 88 SER A C 1
ATOM 663 O O . SER A 1 88 ? -15.831 5.311 6.823 1.00 93.56 88 SER A O 1
ATOM 665 N N . GLN A 1 89 ? -15.051 4.050 5.143 1.00 93.69 89 GLN A N 1
ATOM 666 C CA . GLN A 1 89 ? -16.116 3.049 5.214 1.00 93.69 89 GLN A CA 1
ATOM 667 C C . GLN A 1 89 ? -15.998 2.190 6.475 1.00 93.69 89 GLN A C 1
ATOM 669 O O . GLN A 1 89 ? -17.015 1.840 7.070 1.00 93.69 89 GLN A O 1
ATOM 674 N N . LEU A 1 90 ? -14.772 1.883 6.908 1.00 95.12 90 LEU A N 1
ATOM 675 C CA . LEU A 1 90 ? -14.516 1.143 8.144 1.00 95.12 90 LEU A CA 1
ATOM 676 C C . LEU A 1 90 ? -14.935 1.948 9.379 1.00 95.12 90 LEU A C 1
ATOM 678 O O . LEU A 1 90 ? -15.624 1.407 10.239 1.00 95.12 90 LEU A O 1
ATOM 682 N N . ILE A 1 91 ? -14.623 3.248 9.417 1.00 94.31 91 ILE A N 1
ATOM 683 C CA . ILE A 1 91 ? -15.072 4.152 10.488 1.00 94.31 91 ILE A CA 1
ATOM 684 C C . ILE A 1 91 ? -16.603 4.182 10.555 1.00 94.31 91 ILE A C 1
ATOM 686 O O . ILE A 1 91 ? -17.174 3.942 11.614 1.00 94.31 91 ILE A O 1
ATOM 690 N N . ILE A 1 92 ? -17.278 4.394 9.419 1.00 93.62 92 ILE A N 1
ATOM 691 C CA . ILE A 1 92 ? -18.750 4.412 9.366 1.00 93.62 92 ILE A CA 1
ATOM 692 C C . ILE 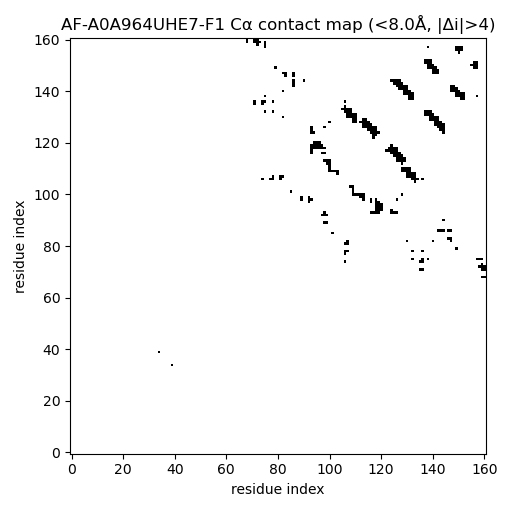A 1 92 ? -19.334 3.063 9.816 1.00 93.62 92 ILE A C 1
ATOM 694 O O . ILE A 1 92 ? -20.341 3.024 10.520 1.00 93.62 92 ILE A O 1
ATOM 698 N N . SER A 1 93 ? -18.709 1.946 9.441 1.00 94.25 93 SER A N 1
ATOM 699 C CA . SER A 1 93 ?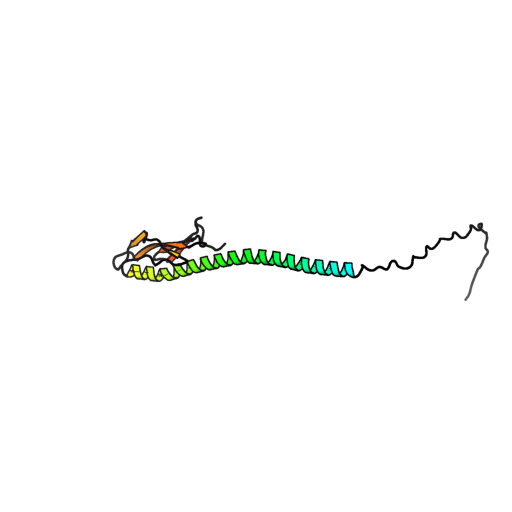 -19.145 0.612 9.876 1.00 94.25 93 SER A CA 1
ATOM 700 C C . SER A 1 93 ? -19.012 0.449 11.392 1.00 94.25 93 SER A C 1
ATOM 702 O O . SER A 1 93 ? -19.950 -0.007 12.047 1.00 94.25 93 SER A O 1
ATOM 704 N N . CYS A 1 94 ? -17.914 0.941 11.974 1.00 95.00 94 CYS A N 1
ATOM 705 C CA . CYS A 1 94 ? -17.744 0.957 13.422 1.00 95.00 94 CYS A CA 1
ATOM 706 C C . CYS A 1 94 ? -18.798 1.830 14.118 1.00 95.00 94 CYS A C 1
ATOM 708 O O . CYS A 1 94 ? -19.371 1.420 15.125 1.00 95.00 94 CYS A O 1
ATOM 710 N N . GLU A 1 95 ? -19.160 2.987 13.562 1.00 93.12 95 GLU A N 1
ATOM 711 C CA . GLU A 1 95 ? -20.265 3.796 14.100 1.00 93.12 95 GLU A CA 1
ATOM 712 C C . GLU A 1 95 ? -21.612 3.048 14.062 1.00 93.12 95 GLU A C 1
ATOM 714 O O . GLU A 1 95 ? -22.440 3.198 14.964 1.00 93.12 95 GLU A O 1
ATOM 719 N N . MET A 1 96 ? -21.825 2.202 13.049 1.00 92.94 96 MET A N 1
ATOM 720 C CA . MET A 1 96 ? -23.020 1.359 12.919 1.00 92.94 96 MET A CA 1
ATOM 721 C C . MET A 1 96 ? -23.019 0.128 13.839 1.00 92.94 96 MET A C 1
ATOM 723 O O . MET A 1 96 ? -24.064 -0.508 13.988 1.00 92.94 96 MET A O 1
ATOM 727 N N . GLY A 1 97 ? -21.897 -0.179 14.496 1.00 93.00 97 GLY A N 1
ATOM 728 C CA . GLY A 1 97 ? -21.811 -1.192 15.550 1.00 93.00 97 GLY A CA 1
ATOM 729 C C . GLY A 1 97 ? -20.920 -2.389 15.255 1.00 93.00 97 GLY A C 1
ATOM 730 O O . GLY A 1 97 ? -20.642 -3.147 16.179 1.00 93.00 97 GLY A O 1
ATOM 731 N N . ASP A 1 98 ? -20.458 -2.565 14.018 1.00 91.88 98 ASP A N 1
ATOM 732 C CA . ASP A 1 98 ? -19.631 -3.713 13.652 1.00 91.88 98 ASP A CA 1
ATOM 733 C C . ASP A 1 98 ? -18.743 -3.396 12.448 1.00 91.88 98 ASP A C 1
ATOM 735 O O . ASP A 1 98 ? -19.189 -2.778 11.480 1.00 91.88 98 ASP A O 1
ATOM 739 N N . VAL A 1 99 ? -17.487 -3.834 12.497 1.00 94.38 99 VAL A N 1
ATOM 740 C CA . VAL A 1 99 ? -16.538 -3.676 11.392 1.00 94.38 99 VAL A CA 1
ATOM 741 C C . VAL A 1 99 ? -16.299 -5.040 10.776 1.00 94.38 99 VAL A C 1
ATOM 743 O O . VAL A 1 99 ? -15.777 -5.945 11.416 1.00 94.38 99 VAL A O 1
ATOM 746 N N . SER A 1 100 ? -16.630 -5.178 9.497 1.00 93.12 100 SER A N 1
ATOM 747 C CA . SER A 1 100 ? -16.242 -6.343 8.708 1.00 93.12 100 SER A CA 1
ATOM 748 C C . SER A 1 100 ? -15.043 -6.004 7.821 1.00 93.12 100 SER A C 1
ATOM 750 O O . SER A 1 100 ? -15.035 -4.916 7.230 1.00 93.12 100 SER A O 1
ATOM 752 N N . PRO A 1 101 ? -14.078 -6.924 7.647 1.00 92.62 101 PRO A N 1
ATOM 753 C CA . PRO A 1 101 ? -13.021 -6.766 6.661 1.00 92.62 101 PRO A CA 1
ATOM 754 C C . PRO A 1 101 ? -13.593 -6.462 5.271 1.00 92.62 101 PRO A C 1
ATOM 756 O O . PRO A 1 101 ? -14.573 -7.096 4.858 1.00 92.62 101 PRO A O 1
ATOM 759 N N . PRO A 1 102 ? -13.016 -5.502 4.530 1.00 94.00 102 PRO A N 1
ATOM 760 C CA . PRO A 1 102 ? -13.349 -5.310 3.129 1.00 94.00 102 PRO A CA 1
ATOM 761 C C . PRO A 1 102 ? -12.967 -6.542 2.304 1.00 94.00 102 PRO A C 1
ATOM 763 O O . PRO A 1 102 ? -12.157 -7.364 2.718 1.00 94.00 102 PRO A O 1
ATOM 766 N N . ALA A 1 103 ? -13.527 -6.646 1.100 1.00 93.81 103 ALA A N 1
ATOM 767 C CA . ALA A 1 103 ? -13.104 -7.675 0.161 1.00 93.81 103 ALA A CA 1
ATOM 768 C C . ALA A 1 103 ? -11.687 -7.398 -0.363 1.00 93.81 103 ALA A C 1
ATOM 770 O O . ALA A 1 103 ? -11.332 -6.247 -0.649 1.00 93.81 103 ALA A O 1
ATOM 771 N N . ASP A 1 104 ? -10.926 -8.469 -0.563 1.00 95.31 104 ASP A N 1
ATOM 772 C CA . ASP A 1 104 ? -9.605 -8.400 -1.174 1.00 95.31 104 ASP A CA 1
ATOM 773 C C . ASP A 1 104 ? -9.671 -7.878 -2.605 1.00 95.31 104 ASP A C 1
ATOM 775 O O . ASP A 1 104 ? -10.663 -7.999 -3.333 1.00 95.31 104 ASP A O 1
ATOM 779 N N . THR A 1 105 ? -8.559 -7.294 -3.023 1.00 94.25 105 THR A N 1
ATOM 780 C CA . THR A 1 105 ? -8.372 -6.763 -4.367 1.00 94.25 105 THR A CA 1
ATOM 781 C C . THR A 1 105 ? -7.075 -7.301 -4.952 1.00 94.25 105 THR A C 1
ATOM 783 O O . THR A 1 105 ? -6.299 -7.982 -4.293 1.00 94.25 105 THR A O 1
ATOM 786 N N . SER A 1 106 ? -6.774 -6.940 -6.198 1.00 92.88 106 SER A N 1
ATOM 787 C CA . SER A 1 106 ? -5.473 -7.254 -6.793 1.00 92.88 106 SER A CA 1
ATOM 788 C C . SER A 1 106 ? -4.294 -6.495 -6.162 1.00 92.88 106 SER A C 1
ATOM 790 O O . SER A 1 106 ? -3.167 -6.702 -6.593 1.00 92.88 106 SER A O 1
ATOM 792 N N . LEU A 1 107 ? -4.543 -5.562 -5.235 1.00 92.31 107 LEU A N 1
ATOM 793 C CA . LEU A 1 107 ? -3.521 -4.710 -4.611 1.00 92.31 107 LEU A CA 1
ATOM 794 C C . LEU A 1 107 ? -3.444 -4.880 -3.092 1.00 92.31 107 LEU A C 1
ATOM 796 O O . LEU A 1 107 ? -2.387 -4.647 -2.516 1.00 92.31 107 LEU A O 1
ATOM 800 N N . VAL A 1 108 ? -4.561 -5.234 -2.461 1.00 96.19 108 VAL A N 1
ATOM 801 C CA . VAL A 1 108 ? -4.731 -5.289 -1.008 1.00 96.19 108 VAL A CA 1
ATOM 802 C C . VAL A 1 108 ? -5.339 -6.634 -0.639 1.00 96.19 108 VAL A C 1
ATOM 804 O O . VAL A 1 108 ? -6.395 -6.976 -1.170 1.00 96.19 108 VAL A O 1
ATOM 807 N N . ASP A 1 109 ? -4.690 -7.325 0.285 1.00 96.75 109 ASP A N 1
ATOM 808 C CA . ASP A 1 109 ? -5.149 -8.530 0.969 1.00 96.75 109 ASP A CA 1
ATOM 809 C C . ASP A 1 109 ? -5.482 -8.154 2.420 1.00 96.75 109 ASP A C 1
ATOM 811 O O . ASP A 1 109 ? -4.604 -7.738 3.183 1.00 96.75 109 ASP A O 1
ATOM 815 N N . TRP A 1 110 ? -6.759 -8.169 2.786 1.00 96.44 110 TRP A N 1
ATOM 816 C CA . TRP A 1 110 ? -7.218 -7.773 4.114 1.00 96.44 110 TRP A CA 1
ATOM 817 C C . TRP A 1 110 ? -7.128 -8.945 5.085 1.00 96.44 110 TRP A C 1
ATOM 819 O O . TRP A 1 110 ? -7.331 -10.104 4.736 1.00 96.44 110 TRP A O 1
ATOM 829 N N . ALA A 1 111 ? -6.855 -8.648 6.354 1.00 96.00 111 ALA A N 1
ATOM 830 C CA . ALA A 1 111 ? -6.937 -9.665 7.388 1.00 96.00 111 ALA A CA 1
ATOM 831 C C . ALA A 1 111 ? -8.357 -10.247 7.450 1.00 96.00 111 ALA A C 1
ATOM 833 O O . ALA A 1 111 ? -9.339 -9.509 7.501 1.00 96.00 111 ALA A O 1
ATOM 834 N N . GLU A 1 112 ? -8.448 -11.576 7.525 1.00 93.38 112 GLU A N 1
ATOM 835 C CA . GLU A 1 112 ? -9.722 -12.308 7.584 1.00 93.38 112 GLU A CA 1
ATOM 836 C C . GLU A 1 112 ? -10.607 -11.872 8.764 1.00 93.38 112 GLU A C 1
ATOM 838 O O . GLU A 1 112 ? -11.826 -12.004 8.711 1.00 93.38 112 GLU A O 1
ATOM 843 N N . ASN A 1 113 ? -10.001 -11.344 9.832 1.00 92.50 113 ASN A N 1
ATOM 844 C CA . ASN A 1 113 ? -10.708 -10.865 11.011 1.00 92.50 113 ASN A CA 1
ATOM 845 C C . ASN A 1 113 ? -10.166 -9.505 11.463 1.00 92.50 113 ASN A C 1
ATOM 847 O O . ASN A 1 113 ? -8.972 -9.217 11.344 1.00 92.50 113 ASN A O 1
ATOM 851 N N . VAL A 1 114 ? -11.048 -8.701 12.054 1.00 94.31 114 VAL A N 1
ATOM 852 C CA . VAL A 1 114 ? -10.671 -7.491 12.787 1.00 94.31 114 VAL A CA 1
ATOM 853 C C . VAL A 1 114 ? -10.040 -7.914 14.116 1.00 94.31 114 VAL A C 1
ATOM 855 O O . VAL A 1 114 ? -10.601 -8.720 14.854 1.00 94.31 114 VAL A O 1
ATOM 858 N N . SER A 1 115 ? -8.837 -7.412 14.398 1.00 93.62 115 SER A N 1
ATOM 859 C CA . SER A 1 115 ? -8.055 -7.819 15.575 1.00 93.62 115 SER A CA 1
ATOM 860 C C . SER A 1 115 ? -8.598 -7.247 16.884 1.00 93.62 115 SER A C 1
ATOM 862 O O . SER A 1 115 ? -8.552 -7.916 17.913 1.00 93.62 115 SER A O 1
ATOM 864 N N . GLU A 1 116 ? -9.134 -6.031 16.834 1.00 92.94 116 GLU A N 1
ATOM 865 C CA . GLU A 1 116 ? -9.728 -5.325 17.968 1.00 92.94 116 GLU A CA 1
ATOM 866 C C . GLU A 1 116 ? -10.912 -4.513 17.445 1.00 92.94 116 GLU A C 1
ATOM 868 O O . GLU A 1 116 ? -10.793 -3.886 16.395 1.00 92.94 116 GLU A O 1
ATOM 873 N N . GLN A 1 117 ? -12.045 -4.519 18.143 1.00 93.94 117 GLN A N 1
ATOM 874 C CA . GLN A 1 117 ? -13.155 -3.614 17.851 1.00 93.94 117 GLN A CA 1
ATOM 875 C C . GLN A 1 117 ? -13.971 -3.338 19.113 1.00 93.94 117 GLN A C 1
ATOM 877 O O . GLN A 1 117 ? -14.324 -4.265 19.844 1.00 93.94 117 GLN A O 1
ATOM 882 N N . ASP A 1 118 ? -14.304 -2.073 19.332 1.00 94.75 118 ASP A N 1
ATOM 883 C CA . ASP A 1 118 ? -15.313 -1.627 20.283 1.00 94.75 118 ASP A CA 1
ATOM 884 C C . ASP A 1 118 ? -16.170 -0.549 19.616 1.00 94.75 118 ASP A C 1
ATOM 886 O O . ASP A 1 118 ? -15.859 0.641 19.621 1.00 94.75 118 ASP A O 1
ATOM 890 N N . CYS A 1 119 ? -17.233 -1.005 18.963 1.00 94.19 119 CYS A N 1
ATOM 891 C CA . CYS A 1 119 ? -17.996 -0.237 17.991 1.00 94.19 119 CYS A CA 1
ATOM 892 C C . CYS A 1 119 ? -19.445 -0.000 18.448 1.00 94.19 119 CYS A C 1
ATOM 894 O O . CYS A 1 119 ? -19.984 -0.683 19.322 1.00 94.19 119 CYS A O 1
ATOM 896 N N . GLY A 1 120 ? -20.108 0.969 17.816 1.00 90.25 120 GLY A N 1
ATOM 897 C CA . GLY A 1 120 ? -21.511 1.308 18.047 1.00 90.25 120 GLY A CA 1
ATOM 898 C C . GLY A 1 120 ? -21.744 2.363 19.126 1.00 90.25 120 GLY A C 1
ATOM 899 O O . GLY A 1 120 ? -20.823 2.905 19.723 1.00 90.25 120 GLY A O 1
ATOM 900 N N . MET A 1 121 ? -23.021 2.658 19.392 1.00 86.31 121 MET A N 1
ATOM 901 C CA . MET A 1 121 ? -23.439 3.797 20.233 1.00 86.31 121 MET A CA 1
ATOM 902 C C . MET A 1 121 ? -22.946 3.747 21.688 1.00 86.31 121 MET A C 1
ATOM 904 O O . MET A 1 121 ? -22.993 4.764 22.378 1.00 86.31 121 MET A O 1
ATOM 908 N N . SER A 1 122 ? -22.555 2.568 22.175 1.00 87.94 122 SER A N 1
ATOM 909 C CA . SER A 1 122 ? -22.037 2.356 23.529 1.00 87.94 122 SER A CA 1
ATOM 910 C C . SER A 1 122 ? -20.547 2.017 23.578 1.00 87.94 122 SER A C 1
ATOM 912 O O . SER A 1 122 ? -20.028 1.907 24.686 1.00 87.94 122 SER A O 1
ATOM 914 N N . GLY A 1 123 ? -19.909 1.795 22.426 1.00 88.38 123 GLY A N 1
ATOM 915 C CA . GLY A 1 123 ? -18.488 1.462 22.335 1.00 88.38 123 GLY A CA 1
ATOM 916 C C . GLY A 1 123 ? -17.610 2.709 22.272 1.00 88.38 123 GLY A C 1
ATOM 917 O O . GLY A 1 123 ? -18.100 3.822 22.064 1.00 88.38 123 GLY A O 1
ATOM 918 N N . GLU A 1 124 ? -16.304 2.529 22.444 1.00 90.88 124 GLU A N 1
ATOM 919 C CA . GLU A 1 124 ? -15.307 3.602 22.350 1.00 90.88 124 GLU A CA 1
ATOM 920 C C . GLU A 1 124 ? -15.056 4.088 20.908 1.00 90.88 124 GLU A C 1
ATOM 922 O O . GLU A 1 124 ? -14.401 5.110 20.710 1.00 90.88 124 GLU A O 1
ATOM 927 N N . GLY A 1 125 ? -15.616 3.407 19.903 1.00 91.19 125 GLY A N 1
ATOM 928 C CA . GLY A 1 125 ? -15.454 3.732 18.485 1.00 91.19 125 GLY A CA 1
ATOM 929 C C . GLY A 1 125 ? -14.101 3.297 17.925 1.00 91.19 125 GLY A C 1
ATOM 930 O O . GLY A 1 125 ? -13.632 3.877 16.948 1.00 91.19 125 GLY A O 1
ATOM 931 N N . THR A 1 126 ? -13.468 2.307 18.554 1.00 94.25 126 THR A N 1
ATOM 932 C CA . THR A 1 126 ? -12.124 1.844 18.207 1.00 94.25 126 THR A CA 1
ATOM 933 C C . THR A 1 126 ? -12.187 0.586 17.360 1.00 94.25 126 THR A C 1
ATOM 935 O O . THR A 1 126 ? -13.063 -0.267 17.533 1.00 94.25 126 THR A O 1
ATOM 938 N N . PHE A 1 127 ? -11.249 0.450 16.428 1.00 96.00 127 PHE A N 1
ATOM 939 C CA . PHE A 1 127 ? -11.045 -0.805 15.716 1.00 96.00 127 PHE A CA 1
ATOM 940 C C . PHE A 1 127 ? -9.610 -0.929 15.216 1.00 96.00 127 PHE A C 1
ATOM 942 O O . PHE A 1 127 ? -8.905 0.059 15.032 1.00 96.00 127 PHE A O 1
ATOM 949 N N . ARG A 1 128 ? -9.176 -2.160 14.949 1.00 96.62 128 ARG A N 1
ATOM 950 C CA . ARG A 1 128 ? -7.864 -2.443 14.371 1.00 96.62 128 ARG A CA 1
ATOM 951 C C . ARG A 1 128 ? -7.948 -3.581 13.371 1.00 96.62 128 ARG A C 1
ATOM 953 O O . ARG A 1 128 ? -8.227 -4.724 13.742 1.00 96.62 128 ARG A O 1
ATOM 960 N N . ILE A 1 129 ? -7.624 -3.296 12.115 1.00 96.88 129 ILE A N 1
ATOM 961 C CA . ILE A 1 129 ? -7.537 -4.295 11.044 1.00 96.88 129 ILE A CA 1
ATOM 962 C C . ILE A 1 129 ? -6.242 -4.125 10.249 1.00 96.88 129 ILE A C 1
ATOM 964 O O . ILE A 1 129 ? -5.773 -3.010 10.021 1.00 96.88 129 ILE A O 1
ATOM 968 N N . GLU A 1 130 ? -5.648 -5.243 9.842 1.00 96.88 130 GLU A N 1
ATOM 969 C CA . GLU A 1 130 ? -4.444 -5.255 9.014 1.00 96.88 130 GLU A CA 1
ATOM 970 C C . GLU A 1 130 ? -4.803 -5.432 7.537 1.00 96.88 130 GLU A C 1
ATOM 972 O O . GLU A 1 130 ? -5.727 -6.165 7.190 1.00 96.88 130 GLU A O 1
ATOM 977 N N . ALA A 1 131 ? -4.047 -4.769 6.670 1.00 96.62 131 ALA A N 1
ATOM 978 C CA . ALA A 1 131 ? -4.130 -4.901 5.224 1.00 96.62 131 ALA A CA 1
ATOM 979 C C . ALA A 1 131 ? -2.719 -5.081 4.662 1.00 96.62 131 ALA A C 1
ATOM 981 O O . ALA A 1 131 ? -1.819 -4.302 4.973 1.00 96.62 131 ALA A O 1
ATOM 982 N N . ARG A 1 132 ? -2.500 -6.098 3.839 1.00 95.69 132 ARG A N 1
ATOM 983 C CA . ARG A 1 132 ? -1.206 -6.418 3.233 1.00 95.69 132 ARG A CA 1
ATOM 984 C C . ARG A 1 132 ? -1.221 -6.068 1.756 1.00 95.69 132 ARG A C 1
ATOM 986 O O . ARG A 1 132 ? -2.230 -6.229 1.077 1.00 95.69 132 ARG A O 1
ATOM 993 N N . GLY A 1 133 ? -0.102 -5.559 1.263 1.00 94.62 133 GLY A N 1
ATOM 994 C CA . GLY A 1 133 ? 0.115 -5.408 -0.165 1.00 94.62 133 GLY A CA 1
ATOM 995 C C . GLY A 1 133 ? 0.248 -6.776 -0.826 1.00 94.62 133 GLY A C 1
ATOM 996 O O . GLY A 1 133 ? 0.868 -7.688 -0.281 1.00 94.62 133 GLY A O 1
ATOM 997 N N . VAL A 1 134 ? -0.349 -6.921 -2.005 1.00 93.12 134 VAL A N 1
ATOM 998 C CA . VAL A 1 134 ? -0.110 -8.084 -2.866 1.00 93.12 134 VAL A CA 1
ATOM 999 C C . VAL A 1 134 ? 1.182 -7.851 -3.656 1.00 93.12 134 VAL A C 1
ATOM 1001 O O . VAL A 1 134 ? 1.471 -6.720 -4.057 1.00 93.12 134 VAL A O 1
ATOM 1004 N N . GLU A 1 135 ? 1.968 -8.910 -3.879 1.00 86.25 135 GLU A N 1
ATOM 1005 C CA . GLU A 1 135 ? 3.254 -8.852 -4.589 1.00 86.25 135 GLU A CA 1
ATOM 1006 C C . GLU A 1 135 ? 3.159 -8.023 -5.889 1.00 86.25 135 GLU A C 1
ATOM 1008 O O . GLU A 1 135 ? 2.213 -8.207 -6.668 1.00 86.25 135 GLU A O 1
ATOM 1013 N N . PRO A 1 136 ? 4.122 -7.117 -6.156 1.00 86.06 136 PRO A N 1
ATOM 1014 C CA . PRO A 1 136 ? 5.407 -6.892 -5.473 1.00 86.06 136 PRO A CA 1
ATOM 1015 C C . PRO A 1 136 ? 5.365 -5.918 -4.286 1.00 86.06 136 PRO A C 1
ATOM 1017 O O . PRO A 1 136 ? 6.417 -5.550 -3.769 1.00 86.06 136 PRO A O 1
ATOM 1020 N N . VAL A 1 137 ? 4.183 -5.482 -3.843 1.00 89.50 137 VAL A N 1
ATOM 1021 C CA . VAL A 1 137 ? 4.057 -4.545 -2.720 1.00 89.50 137 VAL A CA 1
ATOM 1022 C C . VAL A 1 137 ? 4.260 -5.289 -1.400 1.00 89.50 137 VAL A C 1
ATOM 1024 O O . VAL A 1 137 ? 3.312 -5.813 -0.827 1.00 89.50 137 VAL A O 1
ATOM 1027 N N . ASP A 1 138 ? 5.484 -5.301 -0.881 1.00 88.75 138 ASP A N 1
ATOM 1028 C CA . ASP A 1 138 ? 5.771 -5.863 0.446 1.00 88.75 138 ASP A CA 1
ATOM 1029 C C . ASP A 1 138 ? 5.598 -4.787 1.531 1.00 88.75 138 ASP A C 1
ATOM 1031 O O . ASP A 1 138 ? 6.549 -4.189 2.029 1.00 88.75 138 ASP A O 1
ATOM 1035 N N . CYS A 1 139 ? 4.342 -4.440 1.808 1.00 93.06 139 CYS A N 1
ATOM 1036 C CA . CYS A 1 139 ? 3.963 -3.431 2.793 1.00 93.06 139 CYS A CA 1
ATOM 1037 C C . CYS A 1 139 ? 2.753 -3.914 3.586 1.00 93.06 139 CYS A C 1
ATOM 1039 O O . CYS A 1 139 ? 1.832 -4.514 3.034 1.00 93.06 139 CYS A O 1
ATOM 1041 N N . THR A 1 140 ? 2.725 -3.610 4.878 1.00 95.31 140 THR A N 1
ATOM 1042 C CA . THR A 1 140 ? 1.561 -3.832 5.735 1.00 95.31 140 THR A CA 1
ATOM 1043 C C . THR A 1 140 ? 1.011 -2.490 6.193 1.00 95.31 140 THR A C 1
ATOM 1045 O O . THR A 1 140 ? 1.755 -1.598 6.591 1.00 95.31 140 THR A O 1
ATOM 1048 N N . ALA A 1 141 ? -0.304 -2.341 6.142 1.00 96.12 141 ALA A N 1
ATOM 1049 C CA . ALA A 1 141 ? -1.026 -1.231 6.724 1.00 96.12 141 ALA A CA 1
ATOM 1050 C C . ALA A 1 141 ? -1.801 -1.714 7.950 1.00 96.12 141 ALA A C 1
ATOM 1052 O O . ALA A 1 141 ? -2.507 -2.719 7.890 1.00 96.12 141 ALA A O 1
ATOM 1053 N N . VAL A 1 142 ? -1.692 -0.980 9.050 1.00 95.69 142 VAL A N 1
ATOM 1054 C CA . VAL A 1 142 ? -2.562 -1.124 10.217 1.00 95.69 142 VAL A CA 1
ATOM 1055 C C . VAL A 1 142 ? -3.565 0.014 10.162 1.00 95.69 142 VAL A C 1
ATOM 1057 O O . VAL A 1 142 ? -3.172 1.181 10.204 1.00 95.69 142 VAL A O 1
ATOM 1060 N N . VAL A 1 143 ? -4.841 -0.327 10.029 1.00 96.56 143 VAL A N 1
ATOM 1061 C CA . VAL A 1 143 ? -5.941 0.632 9.951 1.00 96.56 143 VAL A CA 1
ATOM 1062 C C . VAL A 1 143 ? -6.663 0.686 11.289 1.00 96.56 143 VAL A C 1
ATOM 1064 O O . VAL A 1 143 ? -7.057 -0.356 11.817 1.00 96.56 143 VAL A O 1
ATOM 1067 N N . THR A 1 144 ? -6.836 1.901 11.796 1.00 95.75 144 THR A N 1
ATOM 1068 C CA . THR A 1 144 ? -7.578 2.240 13.011 1.00 95.75 144 THR A CA 1
ATOM 1069 C C . THR A 1 144 ? -8.531 3.407 12.750 1.00 95.75 144 THR A C 1
ATOM 1071 O O . THR A 1 144 ? -8.586 3.954 11.643 1.00 95.75 144 THR A O 1
ATOM 1074 N N . GLU A 1 145 ? -9.277 3.822 13.771 1.00 91.69 145 GLU A N 1
ATOM 1075 C CA . GLU A 1 145 ? -10.145 5.001 13.730 1.00 91.69 145 GLU A CA 1
ATOM 1076 C C . GLU A 1 145 ? -9.391 6.315 13.456 1.00 91.69 145 GLU A C 1
ATOM 1078 O O . GLU A 1 145 ? -9.969 7.264 12.927 1.00 91.69 145 GLU A O 1
ATOM 1083 N N . GLU A 1 146 ? -8.090 6.369 13.755 1.00 92.06 146 GLU A N 1
ATOM 1084 C CA . GLU A 1 146 ? -7.241 7.539 13.499 1.00 92.06 146 GLU A CA 1
ATOM 1085 C C . GLU A 1 146 ? -6.718 7.597 12.053 1.00 92.06 146 GLU A C 1
ATOM 1087 O O . GLU A 1 146 ? -6.258 8.647 11.593 1.00 92.06 146 GLU A O 1
ATOM 1092 N N . GLY A 1 147 ? -6.775 6.484 11.315 1.00 92.62 147 GLY A N 1
ATOM 1093 C CA . GLY A 1 147 ? -6.274 6.392 9.948 1.00 92.62 147 GLY A CA 1
ATOM 1094 C C . GLY A 1 147 ? -5.564 5.077 9.649 1.00 92.62 147 GLY A C 1
ATOM 1095 O O . GLY A 1 147 ? -5.867 4.033 10.212 1.00 92.62 147 GLY A O 1
ATOM 1096 N N . ALA A 1 148 ? -4.607 5.117 8.721 1.00 94.25 148 ALA A N 1
ATOM 1097 C CA . ALA A 1 148 ? -3.807 3.957 8.343 1.00 94.25 148 ALA A CA 1
ATOM 1098 C C . ALA A 1 148 ? -2.315 4.253 8.525 1.00 94.25 148 ALA A C 1
ATOM 1100 O O . ALA A 1 148 ? -1.796 5.227 7.975 1.00 94.25 148 ALA A O 1
ATOM 1101 N N . THR A 1 149 ? -1.624 3.388 9.265 1.00 94.12 149 THR A N 1
ATOM 1102 C CA . THR A 1 149 ? -0.166 3.420 9.429 1.00 94.12 149 THR A CA 1
ATOM 1103 C C . THR A 1 149 ? 0.461 2.347 8.555 1.00 94.12 149 THR A C 1
ATOM 1105 O O . THR A 1 149 ? 0.054 1.193 8.615 1.00 94.12 149 THR A O 1
ATOM 1108 N N . PHE A 1 150 ? 1.452 2.717 7.747 1.00 93.75 150 PHE A N 1
ATOM 1109 C CA . PHE A 1 150 ? 2.080 1.835 6.765 1.00 93.75 150 PHE A CA 1
ATOM 1110 C C . PHE A 1 150 ? 3.503 1.482 7.187 1.00 93.75 150 PHE A C 1
ATOM 1112 O O . PHE A 1 150 ? 4.308 2.385 7.431 1.00 93.75 150 PHE A O 1
ATOM 1119 N N . SER A 1 151 ? 3.825 0.193 7.210 1.00 92.81 151 SER A N 1
ATOM 1120 C CA . SER A 1 151 ? 5.142 -0.312 7.589 1.00 92.81 151 SER A CA 1
ATOM 1121 C C . SER A 1 151 ? 5.607 -1.440 6.677 1.00 92.81 151 SER A C 1
ATOM 1123 O O . SER A 1 151 ? 4.829 -2.318 6.299 1.00 92.81 151 SER A O 1
ATOM 1125 N N . ASP A 1 152 ? 6.885 -1.402 6.315 1.00 89.31 152 ASP A N 1
ATOM 1126 C CA . ASP A 1 152 ? 7.543 -2.485 5.588 1.00 89.31 152 ASP A CA 1
ATOM 1127 C C . ASP A 1 152 ? 7.945 -3.631 6.554 1.00 89.31 152 ASP A C 1
ATOM 1129 O O . ASP A 1 152 ? 7.861 -3.473 7.780 1.00 89.31 152 ASP A O 1
ATOM 1133 N N . PRO A 1 153 ? 8.404 -4.793 6.053 1.00 83.25 153 PRO A N 1
ATOM 1134 C CA . PRO A 1 153 ? 8.821 -5.919 6.896 1.00 83.25 153 PRO A CA 1
ATOM 1135 C C . PRO A 1 153 ? 10.018 -5.629 7.810 1.00 83.25 153 PRO A C 1
ATOM 1137 O O . PRO A 1 153 ? 10.239 -6.350 8.783 1.00 83.25 153 PRO A O 1
ATOM 1140 N N . SER A 1 154 ? 10.810 -4.600 7.503 1.00 84.12 154 SER A N 1
ATOM 1141 C CA . SER A 1 154 ? 11.930 -4.144 8.330 1.00 84.12 154 SER A CA 1
ATOM 1142 C C . SER A 1 154 ? 11.509 -3.147 9.421 1.00 84.12 154 SER A C 1
ATOM 1144 O O . SER A 1 154 ? 12.331 -2.777 10.261 1.00 84.12 154 SER A O 1
ATOM 1146 N N . GLY A 1 155 ? 10.229 -2.755 9.449 1.00 79.31 155 GLY A N 1
ATOM 1147 C CA . GLY A 1 155 ? 9.667 -1.760 10.363 1.00 79.31 155 GLY A CA 1
ATOM 1148 C C . GLY A 1 155 ? 9.869 -0.312 9.907 1.00 79.31 155 GLY A C 1
ATOM 1149 O O . GLY A 1 155 ? 9.636 0.608 10.691 1.00 79.31 155 GLY A O 1
ATOM 1150 N N . GLY A 1 156 ? 10.318 -0.102 8.668 1.00 83.75 156 GLY A N 1
ATOM 1151 C CA . GLY A 1 156 ? 10.453 1.204 8.033 1.00 83.75 156 GLY A CA 1
ATOM 1152 C C . GLY A 1 156 ? 9.134 1.715 7.453 1.00 83.75 156 GLY A C 1
ATOM 1153 O O . GLY A 1 156 ? 8.113 1.025 7.461 1.00 83.75 156 GLY A O 1
ATOM 1154 N N . ALA A 1 157 ? 9.142 2.949 6.948 1.00 83.56 157 ALA A N 1
ATOM 1155 C CA . ALA A 1 157 ? 8.016 3.469 6.182 1.00 83.56 157 ALA A CA 1
ATOM 1156 C C . ALA A 1 157 ? 7.961 2.774 4.815 1.00 83.56 157 ALA A C 1
ATOM 1158 O O . ALA A 1 157 ? 8.989 2.622 4.167 1.00 83.56 157 ALA A O 1
ATOM 1159 N N . CYS A 1 158 ? 6.765 2.409 4.344 1.00 82.50 158 CYS A N 1
ATOM 1160 C CA . CYS A 1 158 ? 6.623 1.857 2.994 1.00 82.50 158 CYS A CA 1
ATOM 1161 C C . CYS A 1 158 ? 6.893 2.925 1.930 1.00 82.50 158 CYS A C 1
ATOM 1163 O O . CYS A 1 158 ? 5.985 3.652 1.523 1.00 82.50 158 CYS A O 1
ATOM 1165 N N . GLU A 1 159 ? 8.132 3.043 1.490 1.00 70.19 159 GLU A N 1
ATOM 1166 C CA . GLU A 1 159 ? 8.525 3.883 0.367 1.00 70.19 159 GLU A CA 1
ATOM 1167 C C . GLU A 1 159 ? 8.936 2.962 -0.780 1.00 70.19 159 GLU A C 1
ATOM 1169 O O . GLU A 1 159 ? 9.584 1.939 -0.564 1.00 70.19 159 GLU A O 1
ATOM 1174 N N . GLY A 1 160 ? 8.468 3.279 -1.988 1.00 61.62 160 GLY A N 1
ATOM 1175 C CA . GLY A 1 160 ? 8.951 2.597 -3.178 1.00 61.62 160 GLY A CA 1
ATOM 1176 C C . GLY A 1 160 ? 10.438 2.922 -3.370 1.00 61.62 160 GLY A C 1
ATOM 1177 O O . GLY A 1 160 ? 10.866 4.037 -3.060 1.00 61.62 160 GLY A O 1
ATOM 1178 N N . ALA A 1 161 ? 11.221 1.892 -3.692 1.00 44.28 161 ALA A N 1
ATOM 1179 C CA . ALA A 1 161 ? 12.684 1.904 -3.645 1.00 44.28 161 ALA A CA 1
ATOM 1180 C C . ALA A 1 161 ? 13.327 2.721 -4.774 1.00 44.28 161 ALA A C 1
ATOM 1182 O O . ALA A 1 161 ? 12.851 2.610 -5.925 1.00 44.28 161 ALA A O 1
#

Solvent-accessible surface area (backbone atoms only — not comparable to full-atom values): 9631 Å² total; per-residue (Å²): 134,88,82,92,86,80,93,79,80,87,86,77,89,73,82,86,72,74,84,77,76,74,74,72,73,70,76,73,85,67,92,72,75,62,78,54,67,69,60,55,52,52,52,52,54,50,51,55,53,50,50,54,53,52,50,50,53,53,48,51,53,54,50,60,54,57,52,50,36,55,49,48,32,51,48,46,51,47,35,52,51,53,52,61,63,46,45,61,56,46,46,54,28,18,62,75,41,53,66,75,61,69,83,66,55,94,40,37,45,48,39,93,56,61,79,43,75,34,32,18,98,86,36,87,52,42,40,34,37,46,34,32,39,38,87,89,32,74,33,38,32,46,36,40,68,92,44,71,50,56,28,24,93,88,71,44,71,66,65,60,112

Secondary structure (DSSP, 8-state):
-------------------------PPPS-----S-HHHHHHHHHHHHHHHHHHHHHHHHHHHHHHHHHHHHHHHHHHHHHHHHHHHHHHHHHHHHT--PPPPP-SSEEE-SS-SEEE-STTS--EEEEEEEEPTT---EEEEETTEEEEE-TTSS-----

Sequence (161 aa):
MEPYQNNTKAPERAPLTAPEERGAKRPDPADSRGPSSSKFILWIVLAVVGTLVLAGILYVFVVTTLLNDARNDAQYAAFRSSVAGAVSQLIISCEMGDVSPPADTSLVDWAENVSEQDCGMSGEGTFRIEARGVEPVDCTAVVTEEGATFSDPSGGACEGA

Radius of gyration: 45.47 Å; Cα contacts (8 Å, |Δi|>4): 186; chains: 1; bounding box: 118×78×80 Å

pLDDT: mean 80.57, std 17.03, range [32.28, 96.88]

Mean predicted aligned error: 15.88 Å

Foldseek 3Di:
DDDDDDDDDDDDDDDDD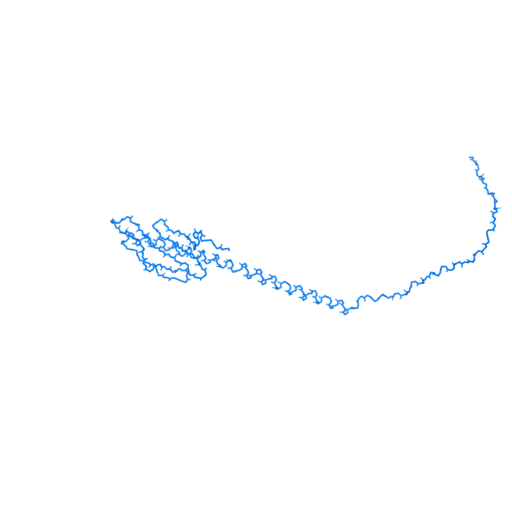DPPPPVPPPPPPDPVPDPDPVVVVVVVVCVVVVVVVVVVVVVCVVCVVVVVLVVQQVLLVVLQVVQQVCLVVQLVCLQVPDGAWDDDDLFKDWDRDWPDHQGYPPGPSWTWIKIATDPPQQKIWIHINVGIAIAHPVRDHRGRD

Nearest PDB structures (foldseek):
  8dfs-assembly1_M  TM=3.567E-01  e=1.432E+00  Casadabanvirus D3112
  5ohk-assembly1_A  TM=4.670E-01  e=4.977E+00  Homo sapiens
  5ohn-assembly1_A  TM=4.320E-01  e=4.977E+00  Homo sapiens